Protein AF-M9YEB4-F1 (afdb_monomer_lite)

Radius of gyration: 22.82 Å; chains: 1; bounding box: 28×40×60 Å

pLDDT: mean 80.04, std 15.64, range [43.72, 94.69]

Organism: NCBI:txid1283331

Foldseek 3Di:
DPPDPPPVVVVVPPPDPPPPPDDDDLVRVLVVQLVVLVVDPDDPVVSVVVVVVSVPD

Structure (mmCIF, N/CA/C/O backbone):
data_AF-M9YEB4-F1
#
_entry.id   AF-M9YEB4-F1
#
loop_
_atom_site.group_PDB
_atom_site.id
_atom_site.type_symbol
_atom_site.label_atom_id
_atom_site.label_alt_id
_atom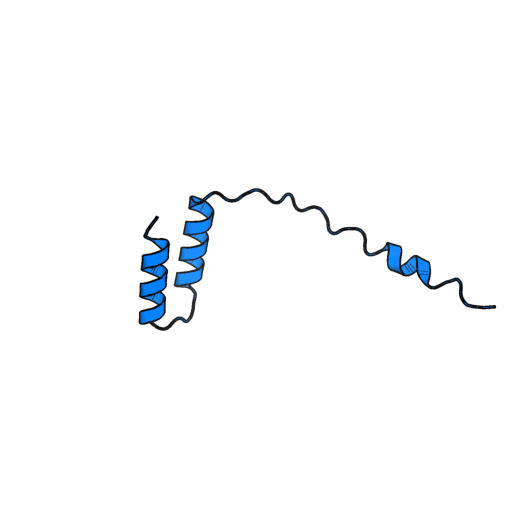_site.label_comp_id
_atom_site.label_asym_id
_atom_site.label_entity_id
_atom_site.label_seq_id
_atom_site.pdbx_PDB_ins_code
_atom_site.Cartn_x
_atom_site.Cartn_y
_atom_site.Cartn_z
_atom_site.occupancy
_atom_site.B_iso_or_equiv
_atom_site.auth_seq_id
_atom_site.auth_comp_id
_atom_site.auth_asym_id
_atom_site.auth_atom_id
_atom_site.pdbx_PDB_model_num
ATOM 1 N N . MET A 1 1 ? -15.122 -35.240 -45.025 1.00 43.72 1 MET A N 1
ATOM 2 C CA . MET A 1 1 ? -13.835 -34.543 -44.815 1.00 43.72 1 MET A CA 1
ATOM 3 C C . MET A 1 1 ? -14.121 -33.079 -44.518 1.00 43.72 1 MET A C 1
ATOM 5 O O . MET A 1 1 ? -14.211 -32.289 -45.442 1.00 43.72 1 MET A O 1
ATOM 9 N N . ALA A 1 2 ? -14.378 -32.730 -43.257 1.00 55.34 2 ALA A N 1
ATOM 10 C CA . ALA A 1 2 ? -14.757 -31.368 -42.863 1.00 55.34 2 ALA A CA 1
ATOM 11 C C . ALA A 1 2 ? -14.158 -31.022 -41.492 1.00 55.34 2 ALA A C 1
ATOM 13 O O . ALA A 1 2 ? -14.875 -30.728 -40.544 1.00 55.34 2 ALA A O 1
ATOM 14 N N . LEU A 1 3 ? -12.833 -31.142 -41.360 1.00 56.62 3 LEU A N 1
ATOM 15 C CA . LEU A 1 3 ? -12.145 -30.921 -40.085 1.00 56.62 3 LEU A CA 1
ATOM 16 C C . LEU A 1 3 ? -10.835 -30.145 -40.272 1.00 56.62 3 LEU A C 1
ATOM 18 O O . LEU A 1 3 ? -9.785 -30.564 -39.805 1.00 56.62 3 LEU A O 1
ATOM 22 N N . ALA A 1 4 ? -10.877 -29.037 -41.015 1.00 58.12 4 ALA A N 1
ATOM 23 C CA . ALA A 1 4 ? -9.675 -28.243 -41.297 1.00 58.12 4 ALA A CA 1
ATOM 24 C C . ALA A 1 4 ? -9.852 -26.723 -41.133 1.00 58.12 4 ALA A C 1
ATOM 26 O O . ALA A 1 4 ? -8.960 -25.975 -41.511 1.00 58.12 4 ALA A O 1
ATOM 27 N N . PHE A 1 5 ? -10.966 -26.242 -40.565 1.00 55.75 5 PHE A N 1
ATOM 28 C CA . PHE A 1 5 ? -11.226 -24.794 -40.448 1.00 55.75 5 PHE A CA 1
ATOM 29 C C . PHE A 1 5 ? -11.113 -24.215 -3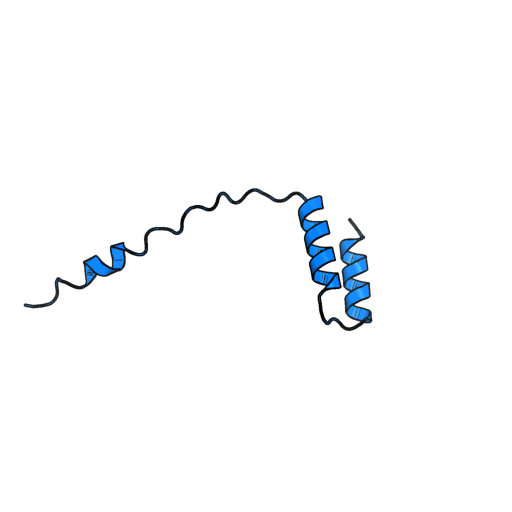9.031 1.00 55.75 5 PHE A C 1
ATOM 31 O O . PHE A 1 5 ? -11.244 -23.010 -38.846 1.00 55.75 5 PHE A O 1
ATOM 38 N N . VAL A 1 6 ? -10.826 -25.044 -38.024 1.00 61.03 6 VAL A N 1
ATOM 39 C CA . VAL A 1 6 ? -10.750 -24.602 -36.621 1.00 61.03 6 VAL A CA 1
ATOM 40 C C . VAL A 1 6 ? -9.418 -23.927 -36.212 1.00 61.03 6 VAL A C 1
ATOM 42 O O . VAL A 1 6 ? -9.462 -23.100 -35.301 1.00 61.03 6 VAL A O 1
ATOM 45 N N . PRO A 1 7 ? -8.233 -24.161 -36.826 1.00 58.84 7 PRO A N 1
ATOM 46 C CA . PRO A 1 7 ? -6.991 -23.686 -36.209 1.00 58.84 7 PRO A CA 1
ATOM 47 C C . PRO A 1 7 ? -6.710 -22.188 -36.429 1.00 58.84 7 PRO A C 1
ATOM 49 O O . PRO A 1 7 ? -5.916 -21.615 -35.689 1.00 58.84 7 PRO A O 1
ATOM 52 N N . CYS A 1 8 ? -7.369 -21.519 -37.384 1.00 57.12 8 CYS A N 1
ATOM 53 C CA . CYS A 1 8 ? -7.100 -20.102 -37.680 1.00 57.12 8 CYS A CA 1
ATOM 54 C C . CYS A 1 8 ? -7.726 -19.105 -36.692 1.00 57.12 8 CY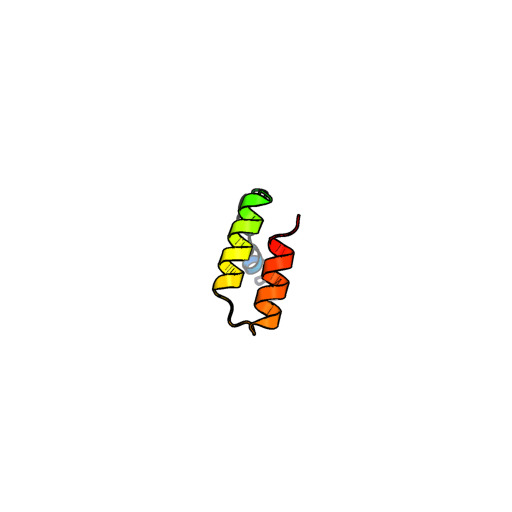S A C 1
ATOM 56 O O . CYS A 1 8 ? -7.346 -17.938 -36.706 1.00 57.12 8 CYS A O 1
ATOM 58 N N . MET A 1 9 ? -8.649 -19.524 -35.817 1.00 57.16 9 MET A N 1
ATOM 59 C CA . MET A 1 9 ? -9.224 -18.619 -34.806 1.00 57.16 9 MET A CA 1
ATOM 60 C C . MET A 1 9 ? -8.376 -18.499 -33.533 1.00 57.16 9 MET A C 1
ATOM 62 O O . MET A 1 9 ? -8.588 -17.583 -32.745 1.00 57.16 9 MET A O 1
ATOM 66 N N . LEU A 1 10 ? -7.375 -19.367 -33.345 1.00 59.81 10 LEU A N 1
ATOM 67 C CA . LEU A 1 10 ? -6.458 -19.299 -32.198 1.00 59.81 10 LEU A CA 1
ATOM 68 C C . LEU A 1 10 ? -5.250 -18.380 -32.435 1.00 59.81 10 LEU A C 1
ATOM 70 O O . LEU A 1 10 ? -4.557 -18.024 -31.486 1.00 59.81 10 LEU A O 1
ATOM 74 N N . SER A 1 11 ? -5.023 -17.931 -33.673 1.00 57.12 11 SER A N 1
ATOM 75 C CA . SER A 1 11 ? -3.943 -16.995 -34.022 1.00 57.12 11 SER A CA 1
ATOM 76 C C . SER A 1 11 ? -4.196 -15.559 -33.530 1.00 57.12 11 SER A C 1
ATOM 78 O O . SER A 1 11 ? -3.312 -14.714 -33.629 1.00 57.12 11 SER A O 1
ATOM 80 N N . GLY A 1 12 ? -5.394 -15.281 -33.000 1.00 55.38 12 GLY A N 1
ATOM 81 C CA . GLY A 1 12 ? -5.789 -13.991 -32.427 1.00 55.38 12 GLY A CA 1
ATOM 82 C C . GLY A 1 12 ? -5.446 -13.809 -30.945 1.00 55.38 12 GLY A C 1
ATOM 83 O O . GLY A 1 12 ? -5.569 -12.697 -30.441 1.00 55.38 12 GLY A O 1
ATOM 84 N N . CYS A 1 13 ? -4.958 -14.843 -30.246 1.00 60.47 13 CYS A N 1
ATOM 85 C CA . CYS A 1 13 ? -4.362 -14.688 -28.912 1.00 60.47 13 CYS A CA 1
ATOM 86 C C . CYS A 1 13 ? -2.905 -14.207 -29.051 1.00 60.47 13 CYS A C 1
ATOM 88 O O . CYS A 1 13 ? -1.966 -14.819 -28.544 1.00 60.47 13 CYS A O 1
ATOM 90 N N . GLY A 1 14 ? -2.715 -13.136 -29.829 1.00 61.69 14 GLY A N 1
ATOM 91 C CA . GLY A 1 14 ? -1.439 -12.450 -29.956 1.00 61.69 14 GLY A CA 1
ATOM 92 C C . GLY A 1 14 ? -0.989 -12.009 -28.572 1.00 61.69 14 GLY A C 1
ATOM 93 O O . GLY A 1 14 ? -1.802 -11.521 -27.784 1.00 61.69 14 GLY A O 1
ATOM 94 N N . SER A 1 15 ? 0.283 -12.263 -28.263 1.00 66.56 15 SER A N 1
ATOM 95 C CA . SER A 1 15 ? 0.889 -11.969 -26.968 1.00 66.56 15 SER A CA 1
ATOM 96 C C . SER A 1 15 ? 0.426 -10.603 -26.460 1.00 66.56 15 SER A C 1
ATOM 98 O O . SER A 1 15 ? 0.463 -9.643 -27.239 1.00 66.56 15 SER A O 1
ATOM 100 N N . PRO A 1 16 ? -0.036 -10.501 -25.196 1.00 69.75 16 PRO A N 1
ATOM 101 C CA . PRO A 1 16 ? -0.476 -9.225 -24.656 1.00 69.75 16 PRO A CA 1
ATOM 102 C C . PRO A 1 16 ? 0.634 -8.196 -24.885 1.00 69.75 16 PRO A C 1
ATOM 104 O O . PRO A 1 16 ? 1.814 -8.566 -24.793 1.00 69.75 16 PRO A O 1
ATOM 107 N N . PRO A 1 17 ? 0.289 -6.939 -25.228 1.00 70.38 17 PRO A N 1
ATOM 108 C CA . PRO A 1 17 ? 1.292 -5.907 -25.437 1.00 70.38 17 PRO A CA 1
ATOM 109 C C . PRO A 1 17 ? 2.240 -5.934 -24.244 1.00 70.38 17 PRO A C 1
ATOM 111 O O . PRO A 1 17 ? 1.787 -5.946 -23.098 1.00 70.38 17 PRO A O 1
ATOM 114 N N . GLN A 1 18 ? 3.545 -6.027 -24.511 1.00 67.62 18 GLN A N 1
ATOM 115 C CA . GLN A 1 18 ? 4.557 -5.984 -23.464 1.00 67.62 18 GLN A CA 1
ATOM 116 C C . GLN A 1 18 ? 4.505 -4.589 -22.852 1.00 67.62 18 GLN A C 1
ATOM 118 O O . GLN A 1 18 ? 5.149 -3.654 -23.321 1.00 67.62 18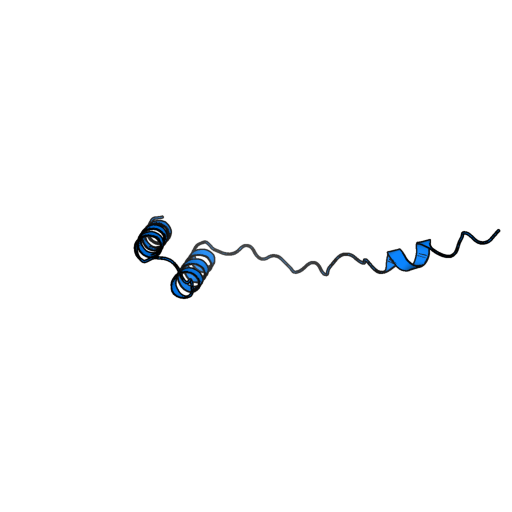 GLN A O 1
ATOM 123 N N . ILE A 1 19 ? 3.667 -4.438 -21.827 1.00 73.88 19 ILE A N 1
ATOM 124 C CA . ILE A 1 19 ? 3.664 -3.263 -20.974 1.00 73.88 19 ILE A CA 1
ATOM 125 C C . ILE A 1 19 ? 5.051 -3.257 -20.350 1.00 73.88 19 ILE A C 1
ATOM 127 O O . ILE A 1 19 ? 5.413 -4.197 -19.641 1.00 73.88 19 ILE A O 1
ATOM 131 N N . ALA A 1 20 ? 5.845 -2.238 -20.674 1.00 71.50 20 ALA A N 1
ATOM 132 C CA . ALA A 1 20 ? 7.166 -2.070 -20.100 1.00 71.50 20 ALA A CA 1
ATOM 133 C C . ALA A 1 20 ? 7.021 -2.015 -18.574 1.00 71.50 20 ALA A C 1
ATOM 135 O O . ALA A 1 20 ? 6.573 -1.016 -18.010 1.00 71.50 20 ALA A O 1
ATOM 136 N N . HIS A 1 21 ? 7.343 -3.124 -17.910 1.00 71.38 21 HIS A N 1
ATOM 137 C CA . HIS A 1 21 ? 7.245 -3.238 -16.467 1.00 71.38 21 HIS A CA 1
ATOM 138 C C . HIS A 1 21 ? 8.465 -2.541 -15.867 1.00 71.38 21 HIS A C 1
ATOM 140 O O . HIS A 1 21 ? 9.525 -3.140 -15.682 1.00 71.38 21 HIS A O 1
ATOM 146 N N . ARG A 1 22 ? 8.342 -1.231 -15.638 1.00 85.69 22 ARG A N 1
ATOM 147 C CA . ARG A 1 22 ? 9.338 -0.463 -14.892 1.00 85.69 22 ARG A CA 1
ATOM 148 C C . ARG A 1 22 ? 9.409 -1.027 -13.471 1.00 85.69 22 ARG A C 1
ATOM 150 O O . ARG A 1 22 ? 8.381 -1.180 -12.819 1.00 85.69 22 ARG A O 1
ATOM 157 N N . ALA A 1 23 ? 10.618 -1.300 -12.985 1.00 88.12 23 ALA A N 1
ATOM 158 C CA . ALA A 1 23 ? 10.823 -1.615 -11.577 1.00 88.12 23 ALA A CA 1
ATOM 159 C C . ALA A 1 23 ? 10.464 -0.390 -10.720 1.00 88.12 23 ALA A C 1
ATOM 161 O O . ALA A 1 23 ? 10.962 0.712 -10.969 1.00 88.12 23 ALA A O 1
ATOM 162 N N . TYR A 1 24 ? 9.586 -0.587 -9.739 1.00 90.44 24 TYR A N 1
ATOM 163 C CA . TYR A 1 24 ? 9.229 0.446 -8.771 1.00 90.44 24 TYR A CA 1
ATOM 164 C C . TYR A 1 24 ? 10.334 0.589 -7.726 1.00 90.44 24 TYR A C 1
ATOM 166 O O . TYR A 1 24 ? 10.928 -0.403 -7.304 1.00 90.44 24 TYR A O 1
ATOM 174 N N . SER A 1 25 ? 10.602 1.822 -7.311 1.00 92.56 25 SER A N 1
ATOM 175 C CA . SER A 1 25 ? 11.469 2.093 -6.165 1.00 92.56 25 SER A CA 1
ATOM 176 C C . SER A 1 25 ? 10.776 1.728 -4.850 1.00 92.56 25 SER A C 1
ATOM 178 O O . SER A 1 25 ? 9.549 1.774 -4.750 1.00 92.56 25 SER A O 1
ATOM 180 N N . ASP A 1 26 ? 11.552 1.437 -3.805 1.00 90.44 26 ASP A N 1
ATOM 181 C CA . ASP A 1 26 ? 11.022 1.205 -2.454 1.00 90.44 26 ASP A CA 1
ATOM 182 C C . ASP A 1 26 ? 10.146 2.359 -1.948 1.00 90.44 26 ASP A C 1
ATOM 184 O O . ASP A 1 26 ? 9.145 2.129 -1.269 1.00 90.44 26 ASP A O 1
ATOM 188 N N . ALA A 1 27 ? 10.482 3.600 -2.314 1.00 91.38 27 ALA A N 1
ATOM 189 C CA . ALA A 1 27 ? 9.681 4.775 -1.982 1.00 91.38 27 ALA A CA 1
ATOM 190 C C . ALA A 1 27 ? 8.288 4.709 -2.631 1.00 91.38 27 ALA A C 1
ATOM 192 O O . ALA A 1 27 ? 7.285 4.816 -1.928 1.00 91.38 27 ALA A O 1
ATOM 193 N N . GLU A 1 28 ? 8.224 4.444 -3.942 1.00 92.94 28 GLU A N 1
ATOM 194 C CA . GLU A 1 28 ? 6.960 4.298 -4.680 1.00 92.94 28 GLU A CA 1
ATOM 195 C C . GLU A 1 28 ? 6.112 3.148 -4.112 1.00 92.94 28 GLU A C 1
ATOM 197 O O . GLU A 1 28 ? 4.898 3.277 -3.942 1.00 92.94 28 GLU A O 1
ATOM 202 N N . ILE A 1 29 ? 6.753 2.029 -3.762 1.00 92.19 29 ILE A N 1
ATOM 203 C CA . ILE A 1 29 ? 6.078 0.867 -3.169 1.00 92.19 29 ILE A CA 1
ATOM 204 C C . ILE A 1 29 ? 5.502 1.220 -1.791 1.00 92.19 29 ILE A C 1
ATOM 206 O O . ILE A 1 29 ? 4.362 0.862 -1.482 1.00 92.19 29 ILE A O 1
ATOM 210 N N . LYS A 1 30 ? 6.261 1.943 -0.961 1.00 92.06 30 LYS A N 1
ATOM 211 C CA . LYS A 1 30 ? 5.851 2.326 0.395 1.00 92.06 30 LYS A CA 1
ATOM 212 C C . LYS A 1 30 ? 4.698 3.325 0.388 1.00 92.06 30 LYS A C 1
ATOM 214 O O . LYS A 1 30 ? 3.737 3.135 1.135 1.00 92.06 30 LYS A O 1
ATOM 219 N N . GLU A 1 31 ? 4.762 4.346 -0.463 1.00 92.25 31 GLU A N 1
ATOM 220 C CA . GLU A 1 31 ? 3.680 5.324 -0.631 1.00 92.25 31 GLU A CA 1
ATOM 221 C C . GLU A 1 31 ? 2.386 4.643 -1.081 1.00 92.25 31 GLU A C 1
ATOM 223 O O . GLU A 1 31 ? 1.320 4.855 -0.492 1.00 92.25 31 GLU A O 1
ATOM 228 N N . PHE A 1 32 ? 2.487 3.751 -2.068 1.00 93.94 32 PHE A N 1
ATOM 229 C CA . PHE A 1 32 ? 1.351 2.970 -2.539 1.00 93.94 32 PHE A CA 1
ATOM 230 C C . PHE A 1 32 ? 0.752 2.098 -1.426 1.00 93.94 32 PHE A C 1
ATOM 232 O O . PHE A 1 32 ? -0.462 2.118 -1.200 1.00 93.94 32 PHE A O 1
ATOM 239 N N . ALA A 1 33 ? 1.590 1.362 -0.692 1.00 94.19 33 ALA A N 1
ATOM 240 C CA . ALA A 1 33 ? 1.142 0.483 0.383 1.00 94.19 33 ALA A CA 1
ATOM 241 C C . ALA A 1 33 ? 0.442 1.254 1.515 1.00 94.19 33 ALA A C 1
ATOM 243 O O . ALA A 1 33 ? -0.593 0.808 2.013 1.00 94.19 33 ALA A O 1
ATOM 244 N N . GLN A 1 34 ? 0.954 2.428 1.894 1.00 93.12 34 GLN A N 1
ATOM 245 C CA . GLN A 1 34 ? 0.323 3.290 2.897 1.00 93.12 34 GLN A CA 1
ATOM 246 C C . GLN A 1 34 ? -1.027 3.835 2.418 1.00 93.12 34 GLN A C 1
ATOM 248 O O . GLN A 1 34 ? -2.002 3.807 3.173 1.00 93.12 34 GLN A O 1
ATOM 253 N N . GLY A 1 35 ? -1.113 4.266 1.155 1.00 93.00 35 GLY A N 1
ATOM 254 C CA . GLY A 1 35 ? -2.367 4.721 0.553 1.00 93.00 35 GLY A CA 1
ATOM 255 C C . GLY A 1 35 ? -3.436 3.624 0.518 1.00 93.00 35 GLY A C 1
ATOM 256 O O . GLY A 1 35 ? -4.595 3.869 0.856 1.00 93.00 35 GLY A O 1
ATOM 257 N N . MET A 1 36 ? -3.047 2.394 0.174 1.00 94.25 36 MET A N 1
ATOM 258 C CA . MET A 1 36 ? -3.943 1.233 0.200 1.00 94.25 36 MET A CA 1
ATOM 259 C C . MET A 1 36 ? -4.372 0.871 1.624 1.00 94.25 36 MET A C 1
ATOM 261 O O . MET A 1 36 ? -5.553 0.607 1.868 1.00 94.25 36 MET A O 1
ATOM 265 N N . LEU A 1 37 ? -3.441 0.904 2.581 1.00 93.62 37 LEU A N 1
ATOM 266 C CA . LEU A 1 37 ? -3.728 0.607 3.980 1.00 93.62 37 LEU A CA 1
ATOM 267 C C . LEU A 1 37 ? -4.753 1.588 4.569 1.00 93.62 37 LEU A C 1
ATOM 269 O O . LEU A 1 37 ? -5.702 1.150 5.214 1.00 93.62 37 LEU A O 1
ATOM 273 N N . GLY A 1 38 ? -4.617 2.889 4.290 1.00 90.38 38 GLY A N 1
ATOM 274 C CA . GLY A 1 38 ? -5.552 3.925 4.751 1.00 90.38 38 GLY A CA 1
ATOM 275 C C . GLY A 1 38 ? -6.976 3.787 4.202 1.00 90.38 38 GLY A C 1
ATOM 276 O O . GLY A 1 38 ? -7.926 4.256 4.821 1.00 90.38 38 GLY A O 1
ATOM 277 N N . ARG A 1 39 ? -7.142 3.121 3.054 1.00 93.44 39 ARG A N 1
ATOM 278 C CA . ARG A 1 39 ? -8.446 2.878 2.408 1.00 93.44 39 ARG A CA 1
ATOM 279 C C . ARG A 1 39 ? -9.052 1.520 2.763 1.00 93.44 39 ARG A C 1
ATOM 281 O O . ARG A 1 39 ? -10.169 1.221 2.346 1.00 93.44 39 ARG A O 1
ATOM 288 N N . SER A 1 40 ? -8.314 0.680 3.480 1.00 91.62 40 SER A N 1
ATOM 289 C CA . SER A 1 40 ? -8.731 -0.681 3.800 1.00 91.62 40 SER A CA 1
ATOM 290 C C . SER A 1 40 ? -9.667 -0.700 5.009 1.00 91.62 40 SER A C 1
ATOM 292 O O . SER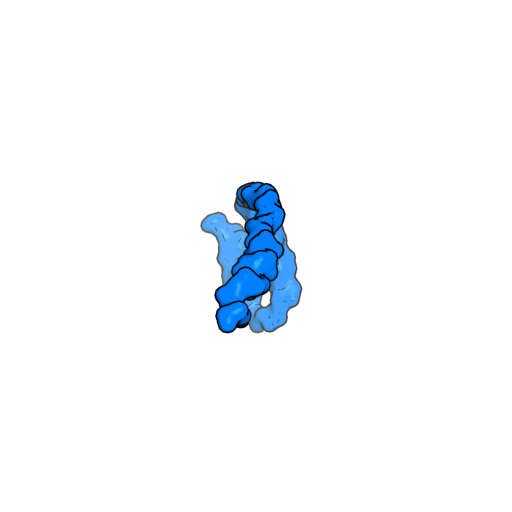 A 1 40 ? -9.405 -0.052 6.018 1.00 91.62 40 SER A O 1
ATOM 294 N N . ALA A 1 41 ? -10.726 -1.512 4.958 1.00 92.75 41 ALA A N 1
ATOM 295 C CA . ALA A 1 41 ? -11.659 -1.716 6.072 1.00 92.75 41 ALA A CA 1
ATOM 296 C C . ALA A 1 41 ? -11.098 -2.689 7.134 1.00 92.75 41 ALA A C 1
ATOM 298 O O . ALA A 1 41 ? -11.720 -3.691 7.488 1.00 92.75 41 ALA A O 1
ATOM 299 N N . LEU A 1 42 ? -9.872 -2.442 7.598 1.00 93.31 42 LEU A N 1
ATOM 300 C CA . LEU A 1 42 ? -9.211 -3.275 8.600 1.00 93.31 42 LEU A CA 1
ATOM 301 C C . LEU A 1 42 ? -9.681 -2.927 10.012 1.00 93.31 42 LEU A C 1
ATOM 303 O O . LEU A 1 42 ? -9.974 -1.778 10.331 1.00 93.31 42 LEU A O 1
ATOM 307 N N . SER A 1 43 ? -9.679 -3.934 10.886 1.00 94.69 43 SER A N 1
ATOM 308 C CA . SER A 1 43 ? -9.805 -3.706 12.327 1.00 94.69 43 SER A CA 1
ATOM 309 C C . SER A 1 43 ? -8.615 -2.870 12.835 1.00 94.69 43 SER A C 1
ATOM 311 O O . SER A 1 43 ? -7.501 -3.078 12.336 1.00 94.69 43 SER A O 1
ATOM 313 N N . PRO A 1 44 ? -8.803 -1.978 13.830 1.00 92.44 44 PRO A N 1
ATOM 314 C CA . PRO A 1 44 ? -7.751 -1.092 14.338 1.00 92.44 44 PRO A CA 1
ATOM 315 C C . PRO A 1 44 ? -6.439 -1.801 14.700 1.00 92.44 44 PRO A C 1
ATOM 317 O O . PRO A 1 44 ? -5.367 -1.315 14.355 1.00 92.44 44 PRO A O 1
ATOM 320 N N . ASP A 1 45 ? -6.513 -2.984 15.317 1.00 94.12 45 ASP A N 1
ATOM 321 C CA . ASP A 1 45 ? -5.334 -3.792 15.669 1.00 94.12 45 ASP A CA 1
ATOM 322 C C . ASP A 1 45 ? -4.503 -4.175 14.432 1.00 94.12 45 ASP A C 1
ATOM 324 O O . ASP A 1 45 ? -3.287 -3.972 14.372 1.00 94.12 45 ASP A O 1
ATOM 328 N N . LYS A 1 46 ? -5.185 -4.659 13.387 1.00 94.31 46 LYS A N 1
ATOM 329 C CA . LYS A 1 46 ? -4.542 -5.031 12.125 1.00 94.31 46 LYS A CA 1
ATOM 330 C C . LYS A 1 46 ? -3.973 -3.802 11.427 1.00 94.31 46 LYS A C 1
ATOM 332 O O . LYS A 1 46 ? -2.854 -3.860 10.926 1.00 94.31 46 LYS A O 1
ATOM 337 N N . TYR A 1 47 ? -4.721 -2.701 11.412 1.00 94.25 47 TYR A N 1
ATOM 338 C CA . TYR A 1 47 ? -4.270 -1.445 10.825 1.00 94.25 47 TYR A CA 1
ATOM 339 C C . TYR A 1 47 ? -2.965 -0.959 11.471 1.00 94.25 47 TYR A C 1
ATOM 341 O O . TYR A 1 47 ? -1.985 -0.730 10.764 1.00 94.25 47 TYR A O 1
ATOM 349 N N . GLU A 1 48 ? -2.902 -0.894 12.804 1.00 93.62 48 GLU A N 1
ATOM 350 C CA . GLU A 1 48 ? -1.699 -0.469 13.529 1.00 93.62 48 GLU A CA 1
ATOM 351 C C . GLU A 1 48 ? -0.515 -1.415 13.299 1.00 93.62 48 GLU A C 1
ATOM 353 O O . GLU A 1 48 ? 0.610 -0.959 13.070 1.00 93.62 48 GLU A O 1
ATOM 358 N N . LYS A 1 49 ? -0.762 -2.731 13.277 1.00 94.44 49 LYS A N 1
ATOM 359 C CA . LYS A 1 49 ? 0.267 -3.733 12.971 1.00 94.44 49 LYS A CA 1
ATOM 360 C C . LYS A 1 49 ? 0.888 -3.505 11.592 1.00 94.44 49 LYS A C 1
ATOM 362 O O . LYS A 1 49 ? 2.114 -3.473 11.473 1.00 94.44 49 LYS A O 1
ATOM 367 N N . TYR A 1 50 ? 0.065 -3.335 10.556 1.00 93.75 50 TYR A N 1
ATOM 368 C CA . TYR A 1 50 ? 0.555 -3.117 9.193 1.00 93.75 50 TYR A CA 1
ATOM 369 C C . TYR A 1 50 ? 1.187 -1.737 9.020 1.00 93.75 50 TYR A C 1
ATOM 371 O O . TYR A 1 50 ? 2.223 -1.623 8.370 1.00 93.75 50 TYR A O 1
ATOM 379 N N . LYS A 1 51 ? 0.643 -0.703 9.667 1.00 92.62 51 LYS A N 1
ATOM 380 C CA . LYS A 1 51 ? 1.239 0.637 9.678 1.00 92.62 51 LYS A CA 1
ATOM 381 C C . LYS A 1 51 ? 2.661 0.596 10.239 1.00 92.62 51 LYS A C 1
ATOM 383 O O . LYS A 1 51 ? 3.572 1.163 9.643 1.00 92.62 51 LYS A O 1
ATOM 388 N N . LYS A 1 52 ? 2.871 -0.119 11.350 1.00 92.69 52 LYS A N 1
ATOM 389 C CA . LYS A 1 52 ? 4.197 -0.299 11.958 1.00 92.69 52 LYS A CA 1
ATOM 390 C C . LYS A 1 52 ? 5.146 -1.089 11.056 1.00 92.69 52 LYS A C 1
ATOM 392 O O . LYS A 1 52 ? 6.301 -0.696 10.914 1.00 92.69 52 LYS A O 1
ATOM 397 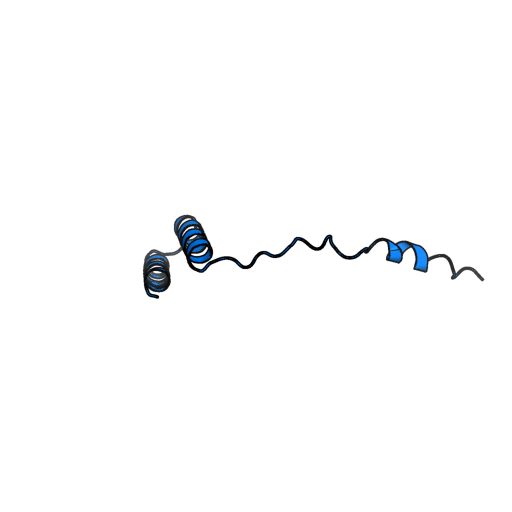N N . ALA A 1 53 ? 4.662 -2.160 10.429 1.00 91.25 53 ALA A N 1
ATOM 398 C CA . ALA A 1 53 ? 5.455 -2.947 9.486 1.00 91.25 53 ALA A CA 1
ATOM 399 C C . ALA A 1 53 ? 5.926 -2.102 8.292 1.00 91.25 53 ALA A C 1
ATOM 401 O O . ALA A 1 53 ? 7.089 -2.171 7.934 1.00 91.25 53 ALA A O 1
ATOM 402 N N . LEU A 1 54 ? 5.064 -1.242 7.737 1.00 89.12 54 LEU A N 1
ATOM 403 C CA . LEU A 1 54 ? 5.430 -0.343 6.635 1.00 89.12 54 LEU A CA 1
ATOM 404 C C . LEU A 1 54 ? 6.343 0.813 7.073 1.00 89.12 54 LEU A C 1
ATOM 406 O O . LEU A 1 54 ? 7.073 1.375 6.258 1.00 89.12 54 LEU A O 1
ATOM 410 N N . ALA A 1 55 ? 6.286 1.222 8.342 1.00 85.25 55 ALA A N 1
ATOM 411 C CA . ALA A 1 55 ? 7.145 2.272 8.882 1.00 85.25 55 ALA A CA 1
ATOM 412 C C . ALA A 1 55 ? 8.576 1.785 9.153 1.00 85.25 55 ALA A C 1
ATOM 414 O O . ALA A 1 55 ? 9.506 2.586 9.061 1.00 85.25 55 ALA A O 1
ATOM 415 N N . THR A 1 56 ? 8.739 0.498 9.459 1.00 77.69 56 THR A N 1
ATOM 416 C CA . THR A 1 56 ? 10.032 -0.110 9.792 1.00 77.69 56 THR A CA 1
ATOM 417 C C . THR A 1 56 ? 10.737 -0.536 8.495 1.00 77.69 56 THR A C 1
ATOM 419 O O . THR A 1 56 ? 10.068 -1.138 7.657 1.00 77.69 56 THR A O 1
ATOM 422 N N . PRO A 1 57 ? 12.013 -0.166 8.280 1.00 61.00 57 PRO A N 1
ATOM 423 C CA . PRO A 1 57 ? 12.771 -0.580 7.097 1.00 61.00 57 PRO A CA 1
ATOM 424 C C . PRO A 1 57 ? 13.033 -2.090 7.066 1.00 61.00 57 PRO A C 1
ATOM 426 O O . PRO A 1 57 ? 13.100 -2.705 8.158 1.00 61.00 57 PRO A O 1
#

Secondary structure (DSSP, 8-state):
----SSGGGGGG---------PPPPHHHHHHHHHHHHHHS---HHHHHHHHHHHH--

Sequence (57 aa):
MALAFVPCMLSGCGSPPQIAHRAYSDAEIKEFAQGMLGRSALSPDKYEKYKKALATP